Protein AF-A0A1Y5DEE8-F1 (afdb_monomer_lite)

Sequence (119 aa):
QNKAQAVHRVELEQLAAQCPRLNIHLCDSSQGKRITLNMIKEAIDFDLKKASISFCGPTKLRKTLQDWFKSESVPARRFHYEVFEIRSGIGINPIIKWAVNLLLIRFPRIKQVWTKLPF

Radius of gyration: 22.66 Å; chains: 1; bounding box: 45×49×52 Å

Foldseek 3Di:
DAPVPDPCPVVLVVVCVVDVPRDDDDAGCVVVGDDDLVVVVVVDPDQLLPAQAEDEDDPVVLVVVLVSSVVSVRDPVSHHYDDPVVPVPPDCVVVVVVVVVVVCVVCVPVVVVVVPDDD

Secondary structure (DSSP, 8-state):
--GGG-TTHHHHHHHHHH-TT-------GGGT----HHHHHHH-SS-GGG--EEEES-HHHHHHHHHHHHHTT--GGGEEEE--GGGT--SSHHHHHHHHHHHHHH-GGGGGTGGGS--

Structure (mmCIF, N/CA/C/O backbone):
data_AF-A0A1Y5DEE8-F1
#
_entry.id   AF-A0A1Y5DEE8-F1
#
loop_
_atom_site.group_PDB
_atom_site.id
_atom_site.type_symbol
_atom_site.label_atom_id
_atom_site.label_alt_id
_atom_site.label_comp_id
_atom_site.label_asym_id
_atom_site.label_entity_id
_atom_site.label_seq_id
_atom_site.pdbx_PDB_ins_code
_atom_site.Cartn_x
_atom_site.Cartn_y
_atom_site.Cartn_z
_atom_site.occupancy
_atom_site.B_iso_or_equiv
_atom_site.auth_seq_id
_atom_site.auth_comp_id
_atom_site.auth_asym_id
_atom_site.auth_atom_id
_atom_site.pdbx_PDB_model_num
ATOM 1 N N . GLN A 1 1 ? 0.914 -9.167 -13.448 1.00 65.62 1 GLN A N 1
ATOM 2 C CA . GLN A 1 1 ? 1.322 -10.313 -12.619 1.00 65.62 1 GLN A CA 1
ATOM 3 C C . GLN A 1 1 ? 0.132 -11.235 -12.486 1.00 65.62 1 GLN A C 1
ATOM 5 O O . GLN A 1 1 ? -0.966 -10.709 -12.327 1.00 65.62 1 GLN A O 1
ATOM 10 N N . ASN A 1 2 ? 0.348 -12.546 -12.611 1.00 81.31 2 ASN A N 1
ATOM 11 C CA . ASN A 1 2 ? -0.686 -13.558 -12.385 1.00 81.31 2 ASN A CA 1
ATOM 12 C C . ASN A 1 2 ? -0.504 -14.257 -11.026 1.00 81.31 2 ASN A C 1
ATOM 14 O O . ASN A 1 2 ? 0.556 -14.153 -10.406 1.00 81.31 2 ASN A O 1
ATOM 18 N N . LYS A 1 3 ? -1.518 -15.001 -10.577 1.00 81.94 3 LYS A N 1
ATOM 19 C CA . LYS A 1 3 ? -1.486 -15.753 -9.311 1.00 81.94 3 LYS A CA 1
ATOM 20 C C . LYS A 1 3 ? -0.309 -16.730 -9.184 1.00 81.94 3 LYS A C 1
ATOM 22 O O . LYS A 1 3 ? 0.210 -16.899 -8.085 1.00 81.94 3 LYS A O 1
ATOM 27 N N . ALA A 1 4 ? 0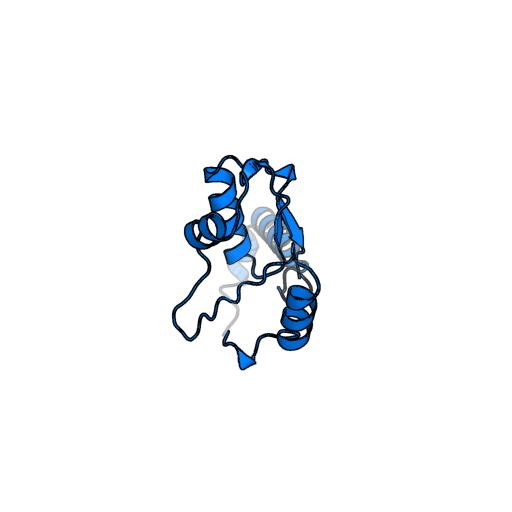.122 -17.361 -10.276 1.00 83.56 4 ALA A N 1
ATOM 28 C CA . ALA A 1 4 ? 1.237 -18.312 -10.267 1.00 83.56 4 ALA A CA 1
ATOM 29 C C . ALA A 1 4 ? 2.606 -17.632 -10.063 1.00 83.56 4 ALA A C 1
ATOM 31 O O . ALA A 1 4 ? 3.541 -18.264 -9.588 1.00 83.56 4 ALA A O 1
ATOM 32 N N . GLN A 1 5 ? 2.718 -16.342 -10.387 1.00 86.06 5 GLN A N 1
ATOM 33 C CA . GLN A 1 5 ? 3.932 -15.538 -10.218 1.00 86.06 5 GLN A CA 1
ATOM 34 C C . GLN A 1 5 ? 4.041 -14.884 -8.831 1.00 86.06 5 GLN A C 1
ATOM 36 O O . GLN A 1 5 ? 5.036 -14.218 -8.548 1.00 86.06 5 GLN A O 1
ATOM 41 N N . ALA A 1 6 ? 3.026 -15.034 -7.975 1.00 89.06 6 ALA A N 1
ATOM 42 C CA . ALA A 1 6 ? 3.033 -14.484 -6.626 1.00 89.06 6 ALA A CA 1
ATOM 43 C C . ALA A 1 6 ? 3.959 -15.314 -5.720 1.00 89.06 6 ALA A C 1
ATOM 45 O O . ALA A 1 6 ? 3.585 -16.373 -5.212 1.00 89.06 6 ALA A O 1
ATOM 46 N N . VAL A 1 7 ? 5.186 -14.825 -5.538 1.00 91.62 7 VAL A N 1
ATOM 47 C CA . VAL A 1 7 ? 6.194 -15.443 -4.665 1.00 91.62 7 VAL A CA 1
ATOM 48 C C . VAL A 1 7 ? 5.673 -15.487 -3.221 1.00 91.62 7 VAL A C 1
ATOM 50 O O . VAL A 1 7 ? 4.986 -14.566 -2.787 1.00 91.62 7 VAL A O 1
ATOM 53 N N . HIS A 1 8 ? 5.965 -16.570 -2.494 1.00 93.69 8 HIS A N 1
ATOM 54 C CA . HIS A 1 8 ? 5.528 -16.815 -1.107 1.00 93.69 8 HIS A CA 1
ATOM 55 C C . HIS A 1 8 ? 4.006 -16.865 -0.876 1.00 93.69 8 HIS A C 1
ATOM 57 O O . HIS A 1 8 ? 3.566 -16.890 0.269 1.00 93.69 8 HIS A O 1
ATOM 63 N N . ARG A 1 9 ? 3.171 -16.943 -1.926 1.00 93.62 9 ARG A N 1
ATOM 64 C CA . ARG A 1 9 ? 1.701 -16.952 -1.777 1.00 93.62 9 ARG A CA 1
ATOM 65 C C . ARG A 1 9 ? 1.198 -18.016 -0.797 1.00 93.62 9 ARG A C 1
ATOM 67 O O . ARG A 1 9 ? 0.366 -17.710 0.045 1.00 93.62 9 ARG A O 1
ATOM 74 N N . VAL A 1 10 ? 1.679 -19.253 -0.929 1.00 93.25 10 VAL A N 1
ATOM 75 C CA . VAL A 1 10 ? 1.212 -20.384 -0.105 1.00 93.25 10 VAL A CA 1
ATOM 76 C C . VAL A 1 10 ? 1.580 -20.182 1.365 1.00 93.25 10 VAL A C 1
ATOM 78 O O . VAL A 1 10 ? 0.733 -20.350 2.232 1.00 93.25 10 VAL A O 1
ATOM 81 N N . GLU A 1 11 ? 2.817 -19.769 1.633 1.00 95.31 11 GLU A N 1
ATOM 82 C CA . GLU A 1 11 ? 3.314 -19.473 2.981 1.00 95.31 11 GLU A CA 1
ATOM 83 C C . GLU A 1 11 ? 2.513 -18.339 3.637 1.00 95.31 11 GLU A C 1
ATOM 85 O O . GLU A 1 11 ? 2.044 -18.465 4.765 1.00 95.31 11 GLU A O 1
ATOM 90 N N . LEU A 1 12 ? 2.272 -17.256 2.896 1.00 95.25 12 LEU A N 1
ATOM 91 C CA . LEU A 1 12 ? 1.466 -16.127 3.351 1.00 95.25 12 LEU A CA 1
ATOM 92 C C . LEU A 1 12 ? 0.015 -16.534 3.661 1.00 95.25 12 LEU A C 1
ATOM 94 O O . LEU A 1 12 ? -0.517 -16.156 4.702 1.00 95.25 12 LEU A O 1
ATOM 98 N N . GLU A 1 13 ? -0.622 -17.330 2.797 1.00 94.50 13 GLU A N 1
ATOM 99 C CA . GLU A 1 13 ? -1.982 -17.846 3.025 1.00 94.50 13 GLU A CA 1
ATOM 100 C C . GLU A 1 13 ? -2.052 -18.752 4.267 1.00 94.50 13 GLU A C 1
ATOM 102 O O . GLU A 1 13 ? -3.005 -18.661 5.042 1.00 94.50 13 GLU A O 1
ATOM 107 N N . GLN A 1 14 ? -1.031 -19.580 4.506 1.00 95.56 14 GLN A N 1
ATOM 108 C CA . GLN A 1 14 ? -0.933 -20.400 5.717 1.00 95.56 14 GLN A CA 1
ATOM 109 C C . GLN A 1 14 ? -0.778 -19.544 6.980 1.00 95.56 14 GLN A C 1
ATOM 111 O O . GLN A 1 14 ? -1.447 -19.806 7.979 1.00 95.56 14 GLN A O 1
ATOM 116 N N . LEU A 1 15 ? 0.048 -18.494 6.936 1.00 95.81 15 LEU A N 1
ATOM 117 C CA . LEU A 1 15 ? 0.198 -17.559 8.054 1.00 95.81 15 LEU A CA 1
ATOM 118 C C . LEU A 1 15 ? -1.104 -16.805 8.342 1.00 95.81 15 LEU A C 1
ATOM 120 O O . LEU A 1 15 ? -1.469 -16.639 9.505 1.00 95.81 15 LEU A O 1
ATOM 124 N N . ALA A 1 16 ? -1.836 -16.394 7.303 1.00 95.25 16 ALA A N 1
ATOM 125 C CA . ALA A 1 16 ? -3.142 -15.754 7.454 1.00 95.25 16 ALA A CA 1
ATOM 126 C C . ALA A 1 16 ? -4.162 -16.684 8.126 1.00 95.25 16 ALA A C 1
ATOM 128 O O . ALA A 1 16 ? -4.900 -16.252 9.006 1.00 95.25 16 ALA A O 1
ATOM 129 N N . ALA A 1 17 ? -4.152 -17.979 7.789 1.00 95.50 17 ALA A N 1
ATOM 130 C CA . ALA A 1 17 ? -5.016 -18.968 8.437 1.00 95.50 17 ALA A CA 1
ATOM 131 C C . ALA A 1 17 ? -4.712 -19.151 9.938 1.00 95.50 17 ALA A C 1
ATOM 133 O O . ALA A 1 17 ? -5.600 -19.520 10.703 1.00 95.50 17 ALA A O 1
ATOM 134 N N . GLN A 1 18 ? -3.475 -18.886 10.368 1.00 97.19 18 GLN A N 1
ATOM 135 C CA . GLN A 1 18 ? -3.049 -18.989 11.770 1.00 97.19 18 GLN A CA 1
ATOM 136 C C . GLN A 1 18 ? -3.199 -17.670 12.545 1.00 97.19 18 GLN A C 1
ATOM 138 O O . GLN A 1 18 ? -3.254 -17.675 13.774 1.00 97.19 18 GLN A O 1
ATOM 143 N N . CYS A 1 19 ? -3.266 -16.533 11.848 1.00 96.31 19 CYS A N 1
ATOM 144 C CA . CYS A 1 19 ? -3.299 -15.201 12.442 1.00 96.31 19 CYS A CA 1
ATOM 145 C C . CYS A 1 19 ? -4.631 -14.499 12.129 1.00 96.31 19 CYS A C 1
ATOM 147 O O . CYS A 1 19 ? -4.743 -13.868 11.081 1.00 96.31 19 CYS A O 1
ATOM 149 N N . PRO A 1 20 ? -5.613 -14.470 13.050 1.00 91.56 20 PRO A N 1
ATOM 150 C CA . PRO A 1 20 ? -6.952 -13.932 12.767 1.00 91.56 20 PRO A CA 1
ATOM 151 C C . PRO A 1 20 ? -6.988 -12.425 12.455 1.00 91.56 20 PRO A C 1
ATOM 153 O O . PRO A 1 20 ? -8.000 -11.915 11.992 1.00 91.56 20 PRO A O 1
ATOM 156 N N . ARG A 1 21 ? -5.895 -11.694 12.716 1.00 93.12 21 ARG A N 1
ATOM 157 C CA . ARG A 1 21 ? -5.744 -10.266 12.379 1.00 93.12 21 ARG A CA 1
ATOM 158 C C . ARG A 1 21 ? -4.932 -10.020 11.100 1.00 93.12 21 ARG A C 1
ATOM 160 O O . ARG A 1 21 ? -4.661 -8.868 10.774 1.00 93.12 21 ARG A O 1
ATOM 167 N N . LEU A 1 22 ? -4.499 -11.075 10.410 1.00 94.12 22 LEU A N 1
ATOM 168 C CA . LEU A 1 22 ? -3.753 -10.993 9.158 1.00 94.12 22 LEU A CA 1
ATOM 169 C C . LEU A 1 22 ? -4.681 -11.345 7.997 1.00 94.12 22 LEU A C 1
ATOM 171 O O . LEU A 1 22 ? -5.003 -12.506 7.773 1.00 94.12 22 LEU A O 1
ATOM 175 N N . ASN A 1 23 ? -5.060 -10.330 7.227 1.00 93.75 23 ASN A N 1
ATOM 176 C CA . ASN A 1 23 ? -5.862 -10.494 6.021 1.00 93.75 23 ASN A CA 1
ATOM 177 C C . ASN A 1 23 ? -4.984 -10.302 4.786 1.00 93.75 23 ASN A C 1
ATOM 179 O O . ASN A 1 23 ? -4.197 -9.355 4.716 1.00 93.75 23 ASN A O 1
ATOM 183 N N . ILE A 1 24 ? -5.117 -11.192 3.802 1.00 93.69 24 ILE A N 1
ATOM 184 C CA . ILE A 1 24 ? -4.302 -11.169 2.584 1.00 93.69 24 ILE A CA 1
ATOM 185 C C . ILE A 1 24 ? -5.201 -11.057 1.363 1.00 93.69 24 ILE A C 1
ATOM 187 O O . ILE A 1 24 ? -6.063 -11.897 1.121 1.00 93.69 24 ILE A O 1
ATOM 191 N N . HIS A 1 25 ? -4.952 -10.025 0.560 1.00 92.62 25 HIS A N 1
ATOM 192 C CA . HIS A 1 25 ? -5.693 -9.746 -0.663 1.00 92.62 25 HIS A CA 1
ATOM 193 C C . HIS A 1 25 ? -4.745 -9.791 -1.861 1.00 92.62 25 HIS A C 1
ATOM 195 O O . HIS A 1 25 ? -3.852 -8.954 -1.999 1.00 92.62 25 HIS A O 1
ATOM 201 N N . LEU A 1 26 ? -4.950 -10.757 -2.759 1.00 91.75 26 LEU A N 1
ATOM 202 C CA . LEU A 1 26 ? -4.174 -10.876 -3.992 1.00 91.75 26 LEU A CA 1
ATOM 203 C C . LEU A 1 26 ? -4.884 -10.164 -5.152 1.00 91.75 26 LEU A C 1
ATOM 205 O O . LEU A 1 26 ? -5.989 -10.539 -5.542 1.00 91.75 26 LEU A O 1
ATOM 209 N N . CYS A 1 27 ? -4.220 -9.173 -5.750 1.00 91.50 27 CYS A N 1
ATOM 210 C CA . CYS A 1 27 ? -4.690 -8.504 -6.965 1.00 91.50 27 CYS A CA 1
ATOM 211 C C . CYS A 1 27 ? -3.985 -9.072 -8.207 1.00 91.50 27 CYS A C 1
ATOM 213 O O . CYS A 1 27 ? -2.808 -8.795 -8.439 1.00 91.50 27 CYS A O 1
ATOM 215 N N . ASP A 1 28 ? -4.713 -9.836 -9.023 1.00 91.38 28 ASP A N 1
ATOM 216 C CA . ASP A 1 28 ? -4.202 -10.407 -10.272 1.00 91.38 28 ASP A CA 1
ATOM 217 C C . ASP A 1 28 ? -4.525 -9.502 -11.473 1.00 91.38 28 ASP A C 1
ATOM 219 O O . ASP A 1 28 ? -5.652 -9.461 -11.977 1.00 91.38 28 ASP A O 1
ATOM 223 N N . SER A 1 29 ? -3.505 -8.802 -11.974 1.00 89.06 29 SER A N 1
ATOM 224 C CA . SER A 1 29 ? -3.668 -7.881 -13.099 1.00 89.06 29 SER A CA 1
ATOM 225 C C . SER A 1 29 ? -3.879 -8.578 -14.443 1.00 89.06 29 SER A C 1
ATOM 227 O O . SER A 1 29 ? -4.293 -7.911 -15.387 1.00 89.06 29 SER A O 1
ATOM 229 N N . SER A 1 30 ? -3.550 -9.870 -14.567 1.00 89.25 30 SER A N 1
ATOM 230 C CA . SER A 1 30 ? -3.838 -10.648 -15.784 1.00 89.25 30 SER A CA 1
ATOM 231 C C . SER A 1 30 ? -5.334 -10.914 -15.941 1.00 89.25 30 SER A C 1
ATOM 233 O O . SER A 1 30 ? -5.831 -10.982 -17.057 1.00 89.25 30 SER A O 1
ATOM 235 N N . GLN A 1 31 ? -6.061 -10.940 -14.823 1.00 89.38 31 GLN A N 1
ATOM 236 C CA . GLN A 1 31 ? -7.520 -11.045 -14.763 1.00 89.38 31 GLN A CA 1
ATOM 237 C C . GLN A 1 31 ? -8.208 -9.667 -14.802 1.00 89.38 3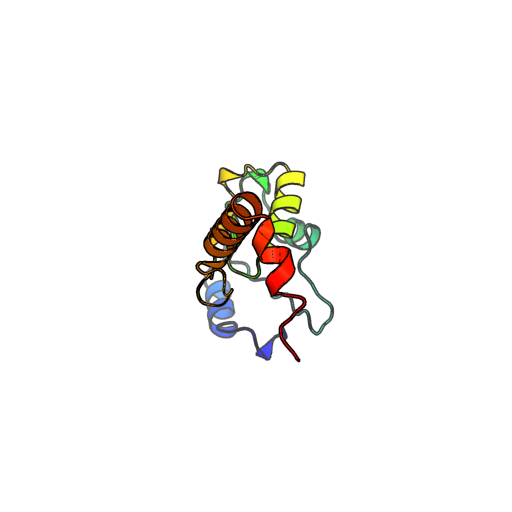1 GLN A C 1
ATOM 239 O O . GLN A 1 31 ? -9.351 -9.521 -14.380 1.00 89.38 31 GLN A O 1
ATOM 244 N N . GLY A 1 32 ? -7.488 -8.617 -15.211 1.00 86.31 32 GLY A N 1
ATOM 245 C CA . GLY A 1 32 ? -7.996 -7.243 -15.249 1.00 86.31 32 GLY A CA 1
ATOM 246 C C . GLY A 1 32 ? -8.147 -6.564 -13.881 1.00 86.31 32 GLY A C 1
ATOM 247 O O . GLY A 1 32 ? -8.460 -5.375 -13.832 1.00 86.31 32 GLY A O 1
ATOM 248 N N . LYS A 1 33 ? -7.873 -7.254 -12.766 1.00 87.88 33 LYS A N 1
ATOM 249 C CA . LYS A 1 33 ? -7.993 -6.682 -11.418 1.00 87.88 33 LYS A CA 1
ATOM 250 C C . LYS A 1 33 ? -6.741 -5.892 -11.049 1.00 87.88 33 LYS A C 1
ATOM 252 O O . LYS A 1 33 ? -5.639 -6.431 -10.961 1.00 87.88 33 LYS A O 1
ATOM 257 N N . ARG A 1 34 ? -6.902 -4.595 -10.797 1.00 91.62 34 ARG A N 1
ATOM 258 C CA . ARG A 1 34 ? -5.848 -3.728 -10.254 1.00 91.62 34 ARG A CA 1
ATOM 259 C C . ARG A 1 34 ? -6.298 -3.159 -8.921 1.00 91.62 34 ARG A C 1
ATOM 261 O O . ARG A 1 34 ? -7.483 -2.918 -8.734 1.00 91.62 34 ARG A O 1
ATOM 268 N N . ILE A 1 35 ? -5.342 -2.940 -8.022 1.00 93.75 35 ILE A N 1
ATOM 269 C CA . ILE A 1 35 ? -5.617 -2.319 -6.729 1.00 93.75 35 ILE A CA 1
ATOM 270 C C . ILE A 1 35 ? -6.235 -0.930 -6.935 1.00 93.75 35 ILE A C 1
ATOM 272 O O . ILE A 1 35 ? -5.766 -0.155 -7.771 1.00 93.75 35 ILE A O 1
ATOM 276 N N . THR A 1 36 ? -7.289 -0.632 -6.180 1.00 94.94 36 THR A N 1
ATOM 277 C CA . THR A 1 36 ? -7.968 0.669 -6.162 1.00 94.94 36 THR A CA 1
ATOM 278 C C . THR A 1 36 ? -8.165 1.126 -4.723 1.00 94.94 36 THR A C 1
ATOM 280 O O . THR A 1 36 ? -8.129 0.312 -3.801 1.00 94.94 36 THR A O 1
ATOM 283 N N . LEU A 1 37 ? -8.393 2.425 -4.525 1.00 94.94 37 LEU A N 1
ATOM 284 C CA . LEU A 1 37 ? -8.669 2.973 -3.198 1.00 94.94 37 LEU A CA 1
ATOM 285 C C . LEU A 1 37 ? -9.910 2.333 -2.555 1.00 94.94 37 LEU A C 1
ATOM 287 O O . LEU A 1 37 ? -9.863 1.975 -1.382 1.00 94.94 37 LEU A O 1
ATOM 291 N N . ASN A 1 38 ? -10.982 2.122 -3.324 1.00 94.62 38 ASN A N 1
ATOM 292 C CA . ASN A 1 38 ? -12.212 1.512 -2.811 1.00 94.62 38 ASN A CA 1
ATOM 293 C C . ASN A 1 38 ? -11.977 0.083 -2.321 1.00 94.62 38 ASN A C 1
ATOM 295 O O . ASN A 1 38 ? -12.391 -0.240 -1.217 1.00 94.62 38 ASN A O 1
ATOM 299 N N . MET A 1 39 ? -11.215 -0.726 -3.065 1.00 94.62 39 MET A N 1
ATOM 300 C CA . MET A 1 39 ? -10.861 -2.080 -2.620 1.00 94.62 39 MET A CA 1
ATOM 301 C C . MET A 1 39 ? -10.104 -2.078 -1.287 1.00 94.62 39 MET A C 1
ATOM 303 O O . MET A 1 39 ? -10.288 -2.979 -0.480 1.00 94.6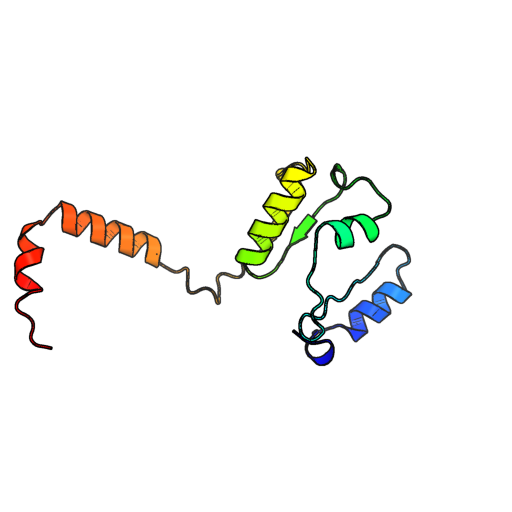2 39 MET A O 1
ATOM 307 N N . ILE A 1 40 ? -9.246 -1.080 -1.050 1.00 94.94 40 ILE A N 1
ATOM 308 C CA . ILE A 1 40 ? -8.530 -0.948 0.227 1.00 94.94 40 ILE A CA 1
ATOM 309 C C . ILE A 1 40 ? -9.508 -0.558 1.339 1.00 94.94 40 ILE A C 1
ATOM 311 O O . ILE A 1 40 ? -9.445 -1.135 2.417 1.00 94.94 40 ILE A O 1
ATOM 315 N N . LYS A 1 41 ? -10.419 0.388 1.077 1.00 93.94 41 LYS A N 1
ATOM 316 C CA . LYS A 1 41 ? -11.431 0.843 2.046 1.00 93.94 41 LYS A CA 1
ATOM 317 C C . LYS A 1 41 ? -12.421 -0.261 2.418 1.00 93.94 41 LYS A C 1
ATOM 319 O O . LYS A 1 41 ? -12.802 -0.346 3.573 1.00 93.94 41 LYS A O 1
ATOM 324 N N . GLU A 1 42 ? -12.805 -1.103 1.464 1.00 93.31 42 GLU A N 1
ATOM 325 C CA . GLU A 1 42 ? -13.675 -2.266 1.690 1.00 93.31 42 GLU A CA 1
ATOM 326 C C . GLU A 1 42 ? -12.967 -3.389 2.464 1.00 93.31 42 GLU A C 1
ATOM 328 O O . GLU A 1 42 ? -13.620 -4.162 3.158 1.00 93.31 42 GLU A O 1
ATOM 333 N N . ALA A 1 43 ? -11.640 -3.490 2.346 1.00 92.56 43 ALA A N 1
ATOM 334 C CA . ALA A 1 43 ? -10.845 -4.526 3.004 1.00 92.56 43 ALA A CA 1
ATOM 335 C C . ALA A 1 43 ? -10.466 -4.196 4.458 1.00 92.56 43 ALA A C 1
ATOM 337 O O . ALA A 1 43 ? -10.050 -5.093 5.191 1.00 92.56 43 ALA A O 1
ATOM 338 N N . ILE A 1 44 ? -10.566 -2.930 4.871 1.00 91.31 44 ILE A N 1
ATOM 339 C CA . ILE A 1 44 ? -10.249 -2.497 6.235 1.00 91.31 44 ILE A CA 1
ATOM 340 C C . ILE A 1 44 ? -11.528 -2.199 7.014 1.00 91.31 44 ILE A C 1
ATOM 342 O O . ILE A 1 44 ? -12.444 -1.550 6.522 1.00 91.31 44 ILE A O 1
ATOM 346 N N . ASP A 1 45 ? -11.565 -2.629 8.268 1.00 89.25 45 ASP A N 1
ATOM 347 C CA . ASP A 1 45 ? -12.678 -2.426 9.200 1.00 89.25 45 ASP A CA 1
ATOM 348 C C . ASP A 1 45 ? -12.448 -1.237 10.153 1.00 89.25 45 ASP A C 1
ATOM 350 O O . ASP A 1 45 ? -13.181 -1.041 11.122 1.00 89.25 45 ASP A O 1
ATOM 354 N N . PHE A 1 46 ? -11.434 -0.411 9.880 1.00 90.88 46 PHE A N 1
ATOM 355 C CA . PHE A 1 46 ? -11.054 0.728 10.710 1.00 90.88 46 PHE A CA 1
ATOM 356 C C . PHE A 1 46 ? -10.757 1.988 9.889 1.00 90.88 46 PHE A C 1
ATOM 358 O O . PHE A 1 46 ? -10.548 1.956 8.678 1.00 90.88 46 PHE A O 1
ATOM 365 N N . ASP A 1 47 ? -10.711 3.130 10.582 1.00 92.62 47 ASP A N 1
ATOM 366 C CA . ASP A 1 47 ? -10.415 4.429 9.975 1.00 92.62 47 ASP A CA 1
ATOM 367 C C . ASP A 1 47 ? -9.017 4.451 9.339 1.00 92.62 47 ASP A C 1
ATOM 369 O O . ASP A 1 47 ? -7.991 4.340 10.021 1.00 92.62 47 ASP A O 1
ATOM 373 N N . LEU A 1 48 ? -8.982 4.686 8.029 1.00 92.75 48 LEU A N 1
ATOM 3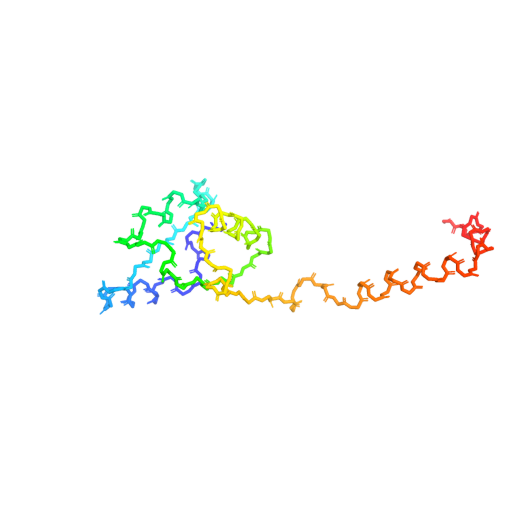74 C CA . LEU A 1 48 ? -7.769 4.747 7.225 1.00 92.75 48 LEU A CA 1
ATOM 375 C C . LEU A 1 48 ? -6.752 5.778 7.748 1.00 92.75 48 LEU A C 1
ATOM 377 O O . LEU A 1 48 ? -5.545 5.569 7.628 1.00 92.75 48 LEU A O 1
ATOM 381 N N . LYS A 1 49 ? -7.198 6.851 8.415 1.00 94.06 49 LYS A N 1
ATOM 382 C CA . LYS A 1 49 ? -6.308 7.862 9.023 1.00 94.06 49 LYS A CA 1
ATOM 383 C C . LYS A 1 49 ? -5.481 7.307 10.186 1.00 94.06 49 LYS A C 1
ATOM 385 O O . LYS A 1 49 ? -4.440 7.873 10.535 1.00 94.06 49 LYS A O 1
ATOM 390 N N . LYS A 1 50 ? -5.932 6.204 10.792 1.00 93.75 50 LYS A N 1
ATOM 391 C CA . LYS A 1 50 ? -5.241 5.495 11.877 1.00 93.75 50 LYS A CA 1
ATOM 392 C C . LYS A 1 50 ? -4.293 4.412 11.362 1.00 93.75 50 LYS A C 1
ATOM 394 O O . LYS A 1 50 ? -3.469 3.940 12.149 1.00 93.75 50 LYS A O 1
ATOM 399 N N . ALA A 1 51 ? -4.357 4.063 10.076 1.00 93.44 51 ALA A N 1
ATOM 400 C CA . ALA A 1 51 ? -3.485 3.065 9.471 1.00 93.44 51 ALA A CA 1
ATOM 401 C C . ALA A 1 51 ? -2.008 3.484 9.537 1.00 93.44 51 ALA A C 1
ATOM 403 O O . ALA A 1 51 ? -1.670 4.671 9.503 1.00 93.44 51 ALA A O 1
ATOM 404 N N . SER A 1 52 ? -1.123 2.495 9.628 1.00 95.75 52 SER A N 1
ATOM 405 C CA . SER A 1 52 ? 0.272 2.633 9.209 1.00 95.75 52 SER A CA 1
ATOM 406 C C . SER A 1 52 ? 0.409 1.895 7.887 1.00 95.75 52 SER A C 1
ATOM 408 O O . SER A 1 52 ? -0.015 0.745 7.783 1.00 95.75 52 SER A O 1
ATOM 410 N N . ILE A 1 53 ? 0.929 2.569 6.868 1.00 95.88 53 ILE A N 1
ATOM 411 C CA . ILE A 1 53 ? 0.969 2.059 5.501 1.00 95.88 53 ILE A CA 1
ATOM 412 C C . ILE A 1 53 ? 2.427 1.834 5.141 1.00 95.88 53 ILE A C 1
ATOM 414 O O . ILE A 1 53 ? 3.206 2.783 5.114 1.00 95.88 53 ILE A O 1
ATOM 418 N N . SER A 1 54 ? 2.775 0.590 4.829 1.00 96.50 54 SER A N 1
ATOM 419 C CA . SER A 1 54 ? 4.102 0.211 4.346 1.00 96.50 54 SER A CA 1
ATOM 420 C C . SER A 1 54 ? 3.998 -0.244 2.897 1.00 96.50 54 SER A C 1
ATOM 422 O O . SER A 1 54 ? 3.205 -1.127 2.578 1.00 96.50 54 SER A O 1
ATOM 424 N N . PHE A 1 55 ? 4.786 0.362 2.009 1.00 95.25 55 PHE A N 1
ATOM 425 C CA . PHE A 1 55 ? 4.762 0.062 0.581 1.00 95.25 55 PHE A CA 1
ATOM 426 C C . PHE A 1 55 ? 6.149 -0.291 0.034 1.00 95.25 55 PHE A C 1
ATOM 428 O O . PHE A 1 55 ? 7.106 0.467 0.165 1.00 95.25 55 PHE A O 1
ATOM 435 N N . CYS A 1 56 ? 6.221 -1.398 -0.696 1.00 91.69 56 CYS A N 1
ATOM 436 C CA . CYS A 1 56 ? 7.369 -1.780 -1.508 1.00 91.69 56 CYS A CA 1
ATOM 437 C C . CYS A 1 56 ? 6.864 -2.099 -2.921 1.00 91.69 56 CYS A C 1
ATOM 439 O O . CYS A 1 56 ? 5.958 -2.916 -3.092 1.00 91.69 56 CYS A O 1
ATOM 441 N N . GLY A 1 57 ? 7.432 -1.456 -3.945 1.00 89.12 57 GLY A N 1
ATOM 442 C CA . GLY A 1 57 ? 7.049 -1.727 -5.328 1.00 89.12 57 GLY A CA 1
ATOM 443 C C . GLY A 1 57 ? 7.333 -0.586 -6.308 1.00 89.12 57 GLY A C 1
ATOM 444 O O . GLY A 1 57 ? 8.089 0.338 -6.005 1.00 89.12 57 GLY A O 1
ATOM 445 N N . PRO A 1 58 ? 6.724 -0.625 -7.509 1.00 89.94 58 PRO A N 1
ATOM 446 C CA . PRO A 1 58 ? 7.005 0.333 -8.574 1.00 89.94 58 PRO A CA 1
ATOM 447 C C . PRO A 1 58 ? 6.680 1.782 -8.190 1.00 89.94 58 PRO A C 1
ATOM 449 O O . PRO A 1 58 ? 5.597 2.077 -7.682 1.00 89.94 58 PRO A O 1
ATOM 452 N N . THR A 1 59 ? 7.567 2.716 -8.550 1.00 90.56 59 THR A N 1
ATOM 453 C CA . THR A 1 59 ? 7.433 4.153 -8.242 1.00 90.56 59 THR A CA 1
ATOM 454 C C . THR A 1 59 ? 6.103 4.754 -8.692 1.00 90.56 59 THR A C 1
ATOM 456 O O . THR A 1 59 ? 5.537 5.582 -7.982 1.00 90.56 59 THR A O 1
ATOM 459 N N . LYS A 1 60 ? 5.581 4.348 -9.859 1.00 91.25 60 LYS A N 1
ATOM 460 C CA . LYS A 1 60 ? 4.293 4.852 -10.358 1.00 91.25 60 LYS A CA 1
ATOM 461 C C . LYS A 1 60 ? 3.148 4.475 -9.415 1.00 91.25 60 LYS A C 1
ATOM 463 O O . LYS A 1 60 ? 2.367 5.344 -9.053 1.00 91.25 60 LYS A O 1
ATOM 468 N N . LEU A 1 61 ? 3.104 3.216 -8.972 1.00 92.56 61 LEU A N 1
ATOM 469 C CA . LEU A 1 61 ? 2.088 2.744 -8.033 1.00 92.56 61 LEU A CA 1
ATOM 470 C C . LEU A 1 61 ? 2.233 3.427 -6.671 1.00 92.56 61 LEU A C 1
ATOM 472 O O . LEU A 1 61 ? 1.236 3.874 -6.118 1.00 92.56 61 LEU A O 1
ATOM 476 N N . ARG A 1 62 ? 3.467 3.594 -6.175 1.00 94.94 62 ARG A N 1
ATOM 477 C CA . ARG A 1 62 ? 3.722 4.346 -4.939 1.00 94.94 62 ARG A CA 1
ATOM 478 C C . ARG A 1 62 ? 3.096 5.737 -4.974 1.00 94.94 62 ARG A C 1
ATOM 480 O O . ARG A 1 62 ? 2.388 6.100 -4.045 1.00 94.94 62 ARG A O 1
ATOM 487 N N . LYS A 1 63 ? 3.377 6.513 -6.028 1.00 95.38 63 LYS A N 1
ATOM 488 C CA . LYS A 1 63 ? 2.873 7.888 -6.162 1.00 95.38 63 LYS A CA 1
ATOM 489 C C . LYS A 1 63 ? 1.346 7.912 -6.199 1.00 95.38 63 LYS A C 1
ATOM 491 O O . LYS A 1 63 ? 0.741 8.665 -5.451 1.00 95.38 63 LYS A O 1
ATOM 496 N N . THR A 1 64 ? 0.740 7.012 -6.973 1.00 96.81 64 THR A N 1
ATOM 497 C CA . THR A 1 64 ? -0.719 6.852 -7.013 1.00 96.81 64 THR A CA 1
ATOM 498 C C . THR A 1 64 ? -1.307 6.552 -5.631 1.00 96.81 64 THR A C 1
ATOM 500 O O . THR A 1 64 ? -2.272 7.195 -5.234 1.00 96.81 64 THR A O 1
ATOM 503 N N . LEU A 1 65 ? -0.707 5.633 -4.866 1.00 96.56 65 LEU A N 1
ATOM 504 C CA . LEU A 1 65 ? -1.147 5.335 -3.500 1.00 96.56 65 LEU A CA 1
ATOM 505 C C . LEU A 1 65 ? -0.995 6.549 -2.576 1.00 96.56 65 LEU A C 1
ATOM 507 O O . LEU A 1 65 ? -1.907 6.848 -1.813 1.00 96.56 65 LEU A O 1
ATOM 511 N N . GLN A 1 66 ? 0.122 7.277 -2.659 1.00 96.62 66 GLN A N 1
ATOM 512 C CA . GLN A 1 66 ? 0.334 8.492 -1.867 1.00 96.62 66 GLN A CA 1
ATOM 513 C C . GLN A 1 66 ? -0.737 9.550 -2.144 1.00 96.62 66 GLN A C 1
ATOM 515 O O . GLN A 1 66 ? -1.264 10.127 -1.195 1.00 96.62 66 GLN A O 1
ATOM 520 N N . ASP A 1 67 ? -1.093 9.771 -3.410 1.00 97.81 67 ASP A N 1
ATOM 521 C CA . ASP A 1 67 ? -2.138 10.726 -3.788 1.00 97.81 67 ASP A CA 1
ATOM 522 C C . ASP A 1 67 ? -3.513 10.291 -3.260 1.00 97.81 67 ASP A C 1
ATOM 524 O O . ASP A 1 67 ? -4.240 11.099 -2.680 1.00 97.81 67 ASP A O 1
ATOM 528 N N . TRP A 1 68 ? -3.842 9.000 -3.376 1.00 97.44 68 TRP A N 1
ATOM 529 C CA . TRP A 1 68 ? -5.081 8.433 -2.838 1.00 97.44 68 TRP A CA 1
ATOM 530 C C . TRP A 1 68 ? -5.176 8.590 -1.320 1.00 97.44 68 TRP A C 1
ATOM 532 O O . TRP A 1 68 ? -6.154 9.138 -0.816 1.00 97.44 68 TRP A O 1
ATOM 542 N N . PHE A 1 69 ? -4.148 8.188 -0.575 1.00 96.62 69 PHE A N 1
ATOM 543 C CA . PHE A 1 69 ? -4.161 8.294 0.885 1.00 96.62 69 PHE A CA 1
ATOM 544 C C . PHE A 1 69 ? -4.130 9.747 1.365 1.00 96.62 69 PHE A C 1
ATOM 546 O O . PHE A 1 69 ? -4.780 10.083 2.354 1.00 96.62 69 PHE A O 1
ATOM 553 N N . LYS A 1 70 ? -3.453 10.639 0.635 1.00 95.81 70 LYS A N 1
ATOM 554 C CA . LYS A 1 70 ? -3.514 12.079 0.898 1.00 95.81 70 LYS A CA 1
ATOM 555 C C . LYS A 1 70 ? -4.935 12.620 0.714 1.00 95.81 70 LYS A C 1
ATOM 557 O O . LYS A 1 70 ? -5.373 13.417 1.541 1.00 95.81 70 LYS A O 1
ATOM 56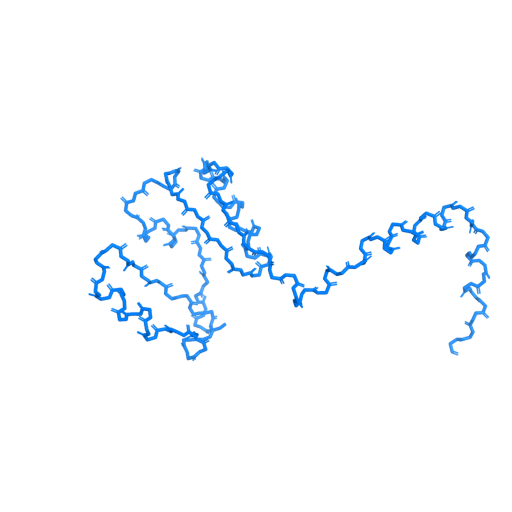2 N N . SER A 1 71 ? -5.659 12.178 -0.319 1.00 96.06 71 SER A N 1
ATOM 563 C CA . SER A 1 71 ? -7.055 12.585 -0.554 1.00 96.06 71 SER A CA 1
ATOM 564 C C . SER A 1 71 ? -8.000 12.144 0.573 1.00 96.06 71 SER A C 1
ATOM 566 O O . SER A 1 71 ? -8.921 12.870 0.931 1.00 96.06 71 SER A O 1
ATOM 568 N N . GLU A 1 72 ? -7.686 11.029 1.236 1.00 95.62 72 GLU A N 1
ATOM 569 C CA . GLU A 1 72 ? -8.396 10.526 2.423 1.00 95.62 72 GLU A CA 1
ATOM 570 C C . GLU A 1 72 ? -7.883 11.143 3.742 1.00 95.62 72 GLU A C 1
ATOM 572 O O . GLU A 1 72 ? -8.222 10.696 4.839 1.00 95.62 72 GLU A O 1
ATOM 577 N N . SER A 1 73 ? -7.069 12.202 3.662 1.00 95.56 73 SER A N 1
ATOM 578 C CA . SER A 1 73 ? -6.478 12.897 4.814 1.00 95.56 73 SER A CA 1
ATOM 579 C C . SER A 1 73 ? -5.599 12.012 5.707 1.00 95.56 73 SER A C 1
ATOM 581 O O . SER A 1 73 ? -5.477 12.265 6.909 1.00 95.56 73 SER A O 1
ATOM 583 N N . VAL A 1 74 ? -4.961 10.980 5.147 1.00 96.50 74 VAL A N 1
ATOM 584 C CA . VAL A 1 74 ? -3.968 10.186 5.878 1.00 96.50 74 VAL A CA 1
ATOM 585 C C . VAL A 1 74 ? -2.704 11.033 6.091 1.00 96.50 74 VAL A C 1
ATOM 587 O O . VAL A 1 74 ? -2.148 11.565 5.125 1.00 96.50 74 VAL A O 1
ATOM 590 N N . PRO A 1 75 ? -2.200 11.165 7.333 1.00 96.31 75 PRO A N 1
ATOM 591 C CA . PRO A 1 75 ? -0.965 11.895 7.601 1.00 96.31 75 PRO A CA 1
ATOM 592 C C . PRO A 1 75 ? 0.229 11.314 6.835 1.00 96.31 75 PRO A C 1
ATOM 594 O O . PRO A 1 75 ? 0.519 10.126 6.955 1.00 96.31 75 PRO A O 1
ATOM 597 N N . ALA A 1 76 ? 0.995 12.160 6.141 1.00 94.44 76 ALA A N 1
ATOM 598 C CA . ALA A 1 76 ? 2.151 11.726 5.346 1.00 94.44 76 ALA A CA 1
ATOM 599 C C . ALA A 1 76 ? 3.171 10.897 6.152 1.00 94.44 76 ALA A C 1
ATOM 601 O O . ALA A 1 76 ? 3.736 9.939 5.636 1.00 94.44 76 ALA A O 1
ATOM 602 N N . ARG A 1 77 ? 3.343 11.210 7.446 1.00 96.25 77 ARG A N 1
ATOM 603 C CA . ARG A 1 77 ? 4.231 10.481 8.372 1.00 96.25 77 ARG A CA 1
ATOM 604 C C . ARG A 1 77 ? 3.856 9.012 8.613 1.00 96.25 77 ARG A C 1
ATOM 606 O O . ARG A 1 77 ? 4.641 8.306 9.227 1.00 96.25 77 ARG A O 1
ATOM 613 N N . ARG A 1 78 ? 2.649 8.591 8.218 1.00 96.62 78 ARG A N 1
ATOM 614 C CA . ARG A 1 78 ? 2.140 7.214 8.345 1.00 96.62 78 ARG A CA 1
ATOM 615 C C . ARG A 1 78 ? 2.297 6.405 7.057 1.00 96.62 78 ARG A C 1
ATOM 617 O O . ARG A 1 78 ? 1.941 5.233 7.044 1.00 96.62 78 ARG A O 1
ATOM 624 N N . PHE A 1 79 ? 2.783 7.023 5.980 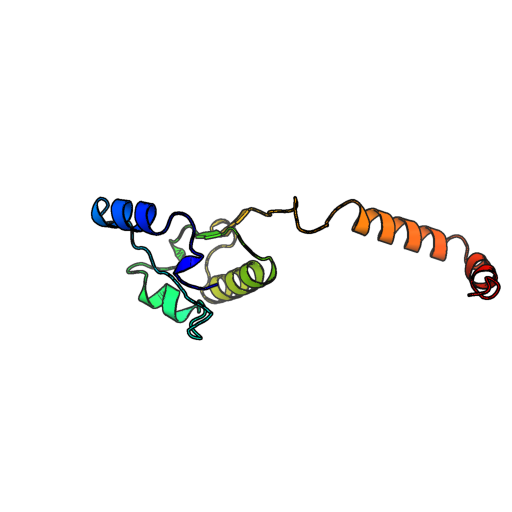1.00 97.12 79 PHE A N 1
ATOM 625 C CA . PHE A 1 79 ? 3.076 6.341 4.726 1.00 97.12 79 PHE A CA 1
ATOM 626 C C . PHE A 1 79 ? 4.585 6.114 4.611 1.00 97.12 79 PHE A C 1
ATOM 628 O O . PHE A 1 79 ? 5.353 7.032 4.321 1.00 97.12 79 PHE A O 1
ATOM 635 N N . HIS A 1 80 ? 5.001 4.873 4.822 1.00 96.56 80 HIS A N 1
ATOM 636 C CA . HIS A 1 80 ? 6.378 4.410 4.742 1.00 96.56 80 HIS A CA 1
ATOM 637 C C . HIS A 1 80 ? 6.578 3.634 3.445 1.00 96.56 80 HIS A C 1
ATOM 639 O O . HIS A 1 80 ? 5.702 2.885 3.010 1.00 96.56 80 HIS A O 1
ATOM 645 N N . TYR A 1 81 ? 7.730 3.804 2.807 1.00 94.88 81 TYR A N 1
ATOM 646 C CA . TYR A 1 81 ? 8.045 3.034 1.617 1.00 94.88 81 TYR A CA 1
ATOM 647 C C . TYR A 1 81 ? 9.529 2.754 1.488 1.00 94.88 81 TYR A C 1
ATOM 649 O O . TYR A 1 81 ? 10.365 3.542 1.921 1.00 94.88 81 TYR A O 1
ATOM 657 N N . GLU A 1 82 ? 9.823 1.647 0.825 1.00 89.69 82 GLU A N 1
ATOM 658 C CA . GLU A 1 82 ? 11.172 1.251 0.456 1.00 89.69 82 GLU A CA 1
ATOM 659 C C . GLU A 1 82 ? 11.386 1.493 -1.042 1.00 89.69 82 GLU A C 1
ATOM 661 O O . GLU A 1 82 ? 10.515 1.196 -1.869 1.00 89.69 82 GLU A O 1
ATOM 666 N N . VAL A 1 83 ? 12.538 2.065 -1.404 1.00 84.31 83 VAL A N 1
ATOM 667 C CA . VAL A 1 83 ? 12.922 2.273 -2.804 1.00 84.31 83 VAL A CA 1
ATOM 668 C C . VAL A 1 83 ? 13.935 1.212 -3.205 1.00 84.31 83 VAL A C 1
ATOM 670 O O . VAL A 1 83 ? 15.063 1.199 -2.727 1.00 84.31 83 VAL A O 1
ATOM 673 N N . PHE A 1 84 ? 13.556 0.356 -4.150 1.00 68.69 84 PHE A N 1
ATOM 674 C CA . PHE A 1 84 ? 14.463 -0.625 -4.744 1.00 68.69 84 PHE A CA 1
ATOM 675 C C . PHE A 1 84 ? 15.293 0.030 -5.856 1.00 68.69 84 PHE A C 1
ATOM 677 O O . PHE A 1 84 ? 15.054 -0.193 -7.046 1.00 68.69 84 PHE A O 1
ATOM 684 N N . GLU A 1 85 ? 16.261 0.873 -5.483 1.00 60.03 85 GLU A N 1
ATOM 685 C CA . GLU A 1 85 ? 17.112 1.581 -6.456 1.00 60.03 85 GLU A CA 1
ATOM 686 C C . GLU A 1 85 ? 18.117 0.671 -7.177 1.00 60.03 85 GLU A C 1
ATOM 688 O O . GLU A 1 85 ? 18.582 1.004 -8.265 1.00 60.03 85 GLU A O 1
ATOM 693 N N . ILE A 1 86 ? 18.366 -0.536 -6.655 1.00 54.12 86 ILE A N 1
ATOM 694 C CA . ILE A 1 86 ? 19.316 -1.505 -7.232 1.00 54.12 86 ILE A CA 1
ATOM 695 C C . ILE A 1 86 ? 18.957 -1.904 -8.679 1.00 54.12 86 ILE A C 1
ATOM 697 O O . ILE A 1 86 ? 19.837 -2.298 -9.440 1.00 54.12 86 ILE A O 1
ATOM 701 N N . ARG A 1 87 ? 17.689 -1.774 -9.105 1.00 55.12 87 ARG A N 1
ATOM 702 C CA . ARG A 1 87 ? 17.251 -2.106 -10.480 1.00 55.12 87 ARG A CA 1
ATOM 703 C C . ARG A 1 87 ? 16.702 -0.929 -11.289 1.00 55.12 87 ARG A C 1
ATOM 705 O O . ARG A 1 87 ? 16.290 -1.128 -12.427 1.00 55.12 87 ARG A O 1
ATOM 712 N N . SER A 1 88 ? 16.658 0.282 -10.731 1.00 54.25 88 SER A N 1
ATOM 713 C CA . SER A 1 88 ? 16.023 1.434 -11.391 1.00 54.25 88 SER A CA 1
ATOM 714 C C . SER A 1 88 ? 16.972 2.230 -12.292 1.00 54.25 88 SER A C 1
ATOM 716 O O . SER A 1 88 ? 16.512 3.097 -13.033 1.00 54.25 88 SER A O 1
ATOM 718 N N . GLY A 1 89 ? 18.284 1.970 -12.228 1.00 53.62 89 GLY A N 1
ATOM 719 C CA . GLY A 1 89 ? 19.282 2.751 -12.965 1.00 53.62 89 GLY A CA 1
ATOM 720 C C . GLY A 1 89 ? 19.352 4.216 -12.516 1.00 53.62 89 GLY A C 1
ATOM 721 O O . GLY A 1 89 ? 19.951 5.044 -13.204 1.00 53.62 89 GLY A O 1
ATOM 722 N N . ILE A 1 90 ? 18.759 4.550 -11.363 1.00 54.66 90 ILE A N 1
ATOM 723 C CA . ILE A 1 90 ? 18.869 5.863 -10.720 1.00 54.66 90 ILE A CA 1
ATOM 724 C C . ILE A 1 90 ? 20.239 5.912 -10.024 1.00 54.66 90 ILE A C 1
ATOM 726 O O . ILE A 1 90 ? 20.361 5.934 -8.811 1.00 54.66 90 ILE A O 1
ATOM 730 N N . GLY A 1 91 ? 21.300 5.830 -10.827 1.00 62.69 91 GLY A N 1
ATOM 731 C CA . GLY A 1 91 ? 22.657 6.169 -10.419 1.00 62.69 91 GLY A CA 1
ATOM 732 C C . GLY A 1 91 ? 22.911 7.665 -10.605 1.00 62.69 91 GLY A C 1
ATOM 733 O O . GLY A 1 91 ? 21.977 8.457 -10.703 1.00 62.69 91 GLY A O 1
ATOM 734 N N . ILE A 1 92 ? 24.188 8.020 -10.760 1.00 63.31 92 ILE A N 1
ATOM 735 C CA . ILE A 1 92 ? 24.822 9.341 -11.001 1.00 63.31 92 ILE A CA 1
ATOM 736 C C . ILE A 1 92 ? 24.161 10.252 -12.065 1.00 63.31 92 ILE A C 1
ATOM 738 O O . ILE A 1 92 ? 24.576 11.391 -12.258 1.00 63.31 92 ILE A O 1
ATOM 742 N N . ASN A 1 93 ? 23.114 9.797 -12.749 1.00 69.88 93 ASN A N 1
ATOM 743 C CA . ASN A 1 93 ? 22.407 10.484 -13.824 1.00 69.88 93 ASN A CA 1
ATOM 744 C C . ASN A 1 93 ? 21.903 11.912 -13.502 1.00 69.88 93 ASN A C 1
ATOM 746 O O . ASN A 1 93 ? 22.035 12.777 -14.372 1.00 69.88 93 ASN A O 1
ATOM 750 N N . PRO A 1 94 ? 21.346 12.228 -12.311 1.00 71.75 94 PRO A N 1
ATOM 751 C CA . PRO A 1 94 ? 20.961 13.604 -11.998 1.00 71.75 94 PRO A CA 1
ATOM 752 C C . PRO A 1 94 ? 22.184 14.513 -11.806 1.00 71.75 94 PRO A C 1
ATOM 754 O O . PRO A 1 94 ? 22.145 15.669 -12.220 1.00 71.75 94 PRO A O 1
ATOM 757 N N . ILE A 1 95 ? 23.288 13.979 -11.272 1.00 77.56 95 ILE A N 1
ATOM 758 C CA . ILE A 1 95 ? 24.560 14.700 -11.109 1.00 77.56 95 ILE A CA 1
ATOM 759 C C . ILE A 1 95 ? 25.208 14.945 -12.479 1.00 77.56 95 ILE A C 1
ATOM 761 O O . ILE A 1 95 ? 25.647 16.056 -12.759 1.00 77.56 95 ILE A O 1
ATOM 765 N N . ILE A 1 96 ? 25.192 13.948 -13.369 1.00 81.56 96 ILE A N 1
ATOM 766 C CA . ILE A 1 96 ? 25.686 14.073 -14.748 1.00 81.56 96 ILE A CA 1
ATOM 767 C C . ILE A 1 96 ? 24.856 15.098 -15.527 1.00 81.56 96 ILE A C 1
ATOM 769 O O . ILE A 1 96 ? 25.427 15.988 -16.153 1.00 81.56 96 ILE A O 1
ATOM 773 N N . LYS A 1 97 ? 23.517 15.036 -15.462 1.00 79.81 97 LYS A N 1
ATOM 774 C CA . LYS A 1 97 ? 22.649 16.039 -16.105 1.00 79.81 97 LYS A CA 1
ATOM 775 C C . LYS A 1 97 ? 22.943 17.447 -15.603 1.00 79.81 97 LYS A C 1
ATOM 777 O O . LYS A 1 97 ? 23.019 18.369 -16.410 1.00 79.81 97 LYS A O 1
ATOM 782 N N . TRP A 1 98 ? 23.115 17.610 -14.295 1.00 84.00 98 TRP A N 1
ATOM 783 C CA . TRP A 1 98 ? 23.468 18.896 -13.707 1.00 84.00 98 TRP A CA 1
ATOM 784 C C . TRP A 1 98 ? 24.837 19.389 -14.200 1.00 84.00 98 TRP A C 1
ATOM 786 O O . TRP A 1 98 ? 24.929 20.517 -14.680 1.00 84.00 98 TRP A O 1
ATOM 796 N N . ALA A 1 99 ? 25.864 18.534 -14.190 1.00 85.25 99 ALA A N 1
ATOM 797 C CA . ALA A 1 99 ? 27.211 18.871 -14.652 1.00 85.25 99 ALA A CA 1
ATOM 798 C C . ALA A 1 99 ? 27.256 19.237 -16.147 1.00 85.25 99 ALA A C 1
ATOM 800 O O . ALA A 1 99 ? 27.878 20.229 -16.524 1.00 85.25 99 ALA A O 1
ATOM 801 N N . VAL A 1 100 ? 26.549 18.484 -16.998 1.00 83.19 100 VAL A N 1
ATOM 802 C CA . VAL A 1 100 ? 26.423 18.769 -18.437 1.00 83.19 100 VAL A CA 1
ATOM 803 C C . VAL A 1 100 ? 25.718 20.102 -18.668 1.00 83.19 100 VAL A C 1
ATOM 805 O O . VAL A 1 100 ? 26.178 20.906 -19.477 1.00 83.19 100 VAL A O 1
ATOM 808 N N . ASN A 1 101 ? 24.632 20.376 -17.941 1.00 82.38 101 ASN A N 1
ATOM 809 C CA . ASN A 1 101 ? 23.917 21.642 -18.075 1.00 82.38 101 ASN A CA 1
ATOM 810 C C . ASN A 1 101 ? 24.804 22.825 -17.647 1.00 82.38 101 ASN A C 1
ATOM 812 O O . ASN A 1 101 ? 24.840 23.852 -18.321 1.00 82.38 101 ASN A O 1
ATOM 816 N N . LEU A 1 102 ? 25.596 22.653 -16.584 1.00 82.06 102 LEU A N 1
ATOM 817 C CA . LEU A 1 102 ? 26.569 23.650 -16.134 1.00 82.06 102 LEU A CA 1
ATOM 818 C C . LEU A 1 102 ? 27.659 23.915 -17.187 1.00 82.06 102 LEU A C 1
ATOM 820 O O . LEU A 1 102 ? 27.999 25.069 -17.449 1.00 82.06 102 LEU A O 1
ATOM 824 N N . LEU A 1 103 ? 28.184 22.858 -17.816 1.00 78.00 103 LEU A N 1
ATOM 825 C CA . LEU A 1 103 ? 29.185 22.939 -18.885 1.00 78.00 103 LEU A CA 1
ATOM 826 C C . LEU A 1 103 ? 28.646 23.649 -20.134 1.00 78.00 103 LEU A C 1
ATOM 828 O O . LEU A 1 103 ? 29.343 24.488 -20.703 1.00 78.00 103 LEU A O 1
ATOM 832 N N . LEU A 1 104 ? 27.403 23.363 -20.533 1.00 76.81 104 LEU A N 1
ATOM 833 C CA . LEU A 1 104 ? 26.745 24.007 -21.676 1.00 76.81 104 LEU A CA 1
ATOM 834 C C . LEU A 1 104 ? 26.461 25.495 -21.432 1.00 76.81 104 LEU A C 1
ATOM 836 O O . LEU A 1 104 ? 26.602 26.297 -22.354 1.00 76.81 104 LEU A O 1
ATOM 840 N N . ILE A 1 105 ? 26.108 25.872 -20.199 1.00 75.94 105 ILE A N 1
ATOM 841 C CA . ILE A 1 105 ? 25.946 27.278 -19.798 1.00 75.94 105 ILE A CA 1
ATOM 842 C C . ILE A 1 105 ? 27.303 27.996 -19.787 1.00 75.94 105 ILE A C 1
ATOM 844 O O . ILE A 1 105 ? 27.400 29.145 -20.212 1.00 75.94 105 ILE A O 1
ATOM 848 N N . ARG A 1 106 ? 28.365 27.329 -19.314 1.00 73.38 106 ARG A N 1
ATOM 849 C CA . ARG A 1 106 ? 29.698 27.932 -19.167 1.00 73.38 106 ARG A CA 1
ATOM 850 C C . ARG A 1 106 ? 30.478 28.037 -20.483 1.00 73.38 106 ARG A C 1
ATOM 852 O O . ARG A 1 106 ? 31.272 28.963 -20.625 1.00 73.38 106 ARG A O 1
ATOM 859 N N . PHE A 1 107 ? 30.254 27.138 -21.443 1.00 74.38 107 PHE A N 1
ATOM 860 C CA . PHE A 1 107 ? 30.974 27.103 -22.722 1.00 74.38 107 PHE A CA 1
ATOM 861 C C . PHE A 1 107 ? 30.017 27.036 -23.928 1.00 74.38 107 PHE A C 1
ATOM 863 O O . PHE A 1 107 ? 29.928 26.009 -24.609 1.00 74.38 107 PHE A O 1
ATOM 870 N N . PRO A 1 108 ? 29.343 28.149 -24.280 1.00 62.78 108 PRO A N 1
ATOM 871 C CA . PRO A 1 108 ? 28.369 28.185 -25.378 1.00 62.78 108 PRO A CA 1
ATOM 872 C C . PRO A 1 108 ? 28.968 27.876 -26.766 1.00 62.78 108 PRO A C 1
ATOM 874 O O . PRO A 1 108 ? 28.230 27.552 -27.696 1.00 62.78 108 PRO A O 1
ATOM 877 N N . ARG A 1 109 ? 30.302 27.918 -26.920 1.00 59.34 109 ARG A N 1
ATOM 878 C CA . ARG A 1 109 ? 31.021 27.575 -28.164 1.00 59.34 109 ARG A CA 1
ATOM 879 C C . ARG A 1 109 ? 31.084 26.069 -28.478 1.00 59.34 109 ARG A C 1
ATOM 881 O O . ARG A 1 109 ? 31.394 25.715 -29.611 1.00 59.34 109 ARG A O 1
ATOM 888 N N . ILE A 1 110 ? 30.741 25.177 -27.542 1.00 56.16 110 ILE A N 1
ATOM 889 C CA . ILE A 1 110 ? 30.752 23.713 -27.774 1.00 56.16 110 ILE A CA 1
ATOM 890 C C . ILE A 1 110 ? 29.618 23.271 -28.723 1.00 56.16 110 ILE A C 1
ATOM 892 O O . ILE A 1 110 ? 29.746 22.255 -29.409 1.00 56.16 110 ILE A O 1
ATOM 896 N N . LYS A 1 111 ? 28.549 24.075 -28.865 1.00 51.56 111 LYS A N 1
ATOM 897 C CA . LYS A 1 111 ? 27.451 23.820 -29.819 1.00 51.56 111 LYS A CA 1
ATOM 898 C C . LYS A 1 111 ? 27.923 23.668 -31.273 1.00 51.56 111 LYS A C 1
ATOM 900 O O . LYS A 1 111 ? 27.296 22.934 -32.024 1.00 51.56 111 LYS A O 1
ATOM 905 N N . GLN A 1 112 ? 29.015 24.330 -31.667 1.00 52.66 112 GLN A N 1
ATOM 906 C CA . GLN A 1 112 ? 29.510 24.312 -33.053 1.00 52.66 112 GLN A CA 1
ATOM 907 C C . GLN A 1 112 ? 30.380 23.093 -33.404 1.00 52.66 112 GLN A C 1
ATOM 909 O O . GLN A 1 112 ? 30.614 22.840 -34.583 1.00 52.66 112 GLN A O 1
ATOM 914 N N . VAL A 1 113 ? 30.857 22.330 -32.414 1.00 54.69 113 VAL A N 1
ATOM 915 C CA . VAL A 1 113 ? 31.691 21.137 -32.661 1.00 54.69 113 VAL A CA 1
ATOM 916 C C . VAL A 1 113 ? 30.824 19.890 -32.882 1.00 54.69 113 VAL A C 1
ATOM 918 O O . VAL A 1 113 ? 31.168 19.039 -33.695 1.00 54.69 113 VAL A O 1
ATOM 921 N N . TRP A 1 114 ? 29.641 19.827 -32.259 1.00 51.56 114 TRP A N 1
ATOM 922 C CA . TRP A 1 114 ? 28.688 18.718 -32.421 1.00 51.56 114 TRP A CA 1
ATOM 923 C C . TRP A 1 114 ? 28.011 18.656 -33.799 1.00 51.56 114 TRP A C 1
ATOM 925 O O . TRP A 1 114 ? 27.567 17.589 -34.201 1.00 51.56 114 TRP A O 1
ATOM 935 N N . THR A 1 115 ? 27.969 19.754 -34.561 1.00 56.91 115 THR A N 1
ATOM 936 C CA . THR A 1 115 ? 27.462 19.757 -35.948 1.00 56.91 115 THR A CA 1
ATOM 937 C C . THR A 1 115 ? 28.487 19.265 -36.977 1.00 56.91 115 THR A C 1
ATOM 939 O O . THR A 1 115 ? 28.190 19.260 -38.166 1.00 56.91 115 THR A O 1
ATOM 942 N N . LYS A 1 116 ? 29.708 18.909 -36.551 1.00 56.34 116 LYS A N 1
ATOM 943 C CA . LYS A 1 116 ? 30.814 18.502 -37.435 1.00 56.34 116 LYS A CA 1
ATOM 944 C C . LYS A 1 116 ? 31.296 17.062 -37.228 1.00 56.34 116 LYS A C 1
ATOM 946 O O . LYS A 1 116 ? 32.282 16.677 -37.849 1.00 56.34 116 LYS A O 1
ATOM 951 N N . LEU A 1 117 ? 30.636 16.269 -36.385 1.00 50.31 117 LEU A N 1
ATOM 952 C CA . LEU A 1 117 ? 30.936 14.841 -36.272 1.00 50.31 117 LEU A CA 1
ATOM 953 C C . LEU A 1 117 ? 30.107 14.077 -37.316 1.00 50.31 117 LEU A C 1
ATOM 955 O O . LEU A 1 117 ? 28.882 14.216 -37.305 1.00 50.31 117 LEU A O 1
ATOM 959 N N . PRO A 1 118 ? 30.742 13.327 -38.236 1.00 56.94 118 PRO A N 1
ATOM 960 C CA . PRO A 1 118 ? 30.015 12.503 -39.186 1.00 56.94 118 PRO A CA 1
ATOM 961 C C . PRO A 1 118 ? 29.370 11.348 -38.413 1.00 56.94 118 PRO A C 1
ATOM 963 O O . PRO A 1 118 ? 30.025 10.715 -37.581 1.00 56.94 118 PRO A O 1
ATOM 966 N N . PHE A 1 119 ? 28.078 11.132 -38.653 1.00 55.66 119 PHE A N 1
ATOM 967 C CA . PHE A 1 119 ? 27.454 9.834 -38.414 1.00 55.66 119 PHE A CA 1
ATOM 968 C C . PHE A 1 119 ? 28.091 8.782 -39.324 1.00 55.66 119 PHE A C 1
ATOM 970 O O . PHE A 1 119 ? 28.450 9.151 -40.467 1.00 55.66 119 PHE A O 1
#

pLDDT: mean 84.6, std 14.47, range [50.31, 97.81]